Protein AF-A0A966UZ62-F1 (afdb_monomer_lite)

Sequence (123 aa):
AFSKQKPAEVAKLLNQSISLPITLVSRLLNTRIGEAVLERLAKVIYPLKASQDGIVALRAAVVLGLADGKGSINAISFLKAYPVAEMEVSIPALMQLAKKASSVAELVRFFSEAPLDGLKPAP

Structure (mmCIF, N/CA/C/O backbone):
data_AF-A0A966UZ62-F1
#
_entry.id   AF-A0A966UZ62-F1
#
loop_
_atom_site.group_PDB
_atom_site.id
_atom_site.type_symbol
_atom_site.label_atom_id
_atom_site.label_alt_id
_atom_site.label_comp_id
_atom_site.label_asym_id
_atom_site.label_entity_id
_atom_site.label_seq_id
_atom_site.pdbx_PDB_ins_code
_atom_site.Cartn_x
_atom_site.Cartn_y
_atom_site.Cartn_z
_atom_site.occupancy
_atom_site.B_iso_or_equiv
_atom_site.auth_seq_id
_atom_site.auth_comp_id
_atom_site.auth_asym_id
_atom_site.auth_atom_id
_atom_site.pdbx_PDB_model_num
ATOM 1 N N . ALA A 1 1 ? -18.929 16.586 5.515 1.00 45.03 1 ALA A N 1
ATOM 2 C CA . ALA A 1 1 ? -18.153 15.752 4.571 1.00 45.03 1 ALA A CA 1
ATOM 3 C C . ALA A 1 1 ? -16.665 16.019 4.794 1.00 45.03 1 ALA A C 1
ATOM 5 O O . ALA A 1 1 ? -16.234 17.148 4.601 1.00 45.03 1 ALA A O 1
ATOM 6 N N . PHE A 1 2 ? -15.908 15.031 5.275 1.00 49.03 2 PHE A N 1
ATOM 7 C CA . PHE A 1 2 ? -14.602 15.234 5.926 1.00 49.03 2 PHE A CA 1
ATOM 8 C C . PHE A 1 2 ? -13.428 15.656 5.014 1.00 49.03 2 PHE A C 1
ATOM 10 O O . PHE A 1 2 ? -12.397 16.057 5.537 1.00 49.03 2 PHE A O 1
ATOM 17 N N . SER A 1 3 ? -13.556 15.641 3.681 1.00 70.69 3 SER A N 1
ATOM 18 C CA . SER A 1 3 ? -12.442 15.989 2.773 1.00 70.69 3 SER A CA 1
ATOM 19 C C . SER A 1 3 ? -12.778 16.987 1.655 1.00 70.69 3 SER A C 1
ATOM 21 O O . SER A 1 3 ? -11.888 17.351 0.894 1.00 70.69 3 SER A O 1
ATOM 23 N N . LYS A 1 4 ? -14.041 17.429 1.518 1.00 85.00 4 LYS A N 1
ATOM 24 C CA . LYS A 1 4 ? -14.547 18.229 0.372 1.00 85.00 4 LYS A CA 1
ATOM 25 C C . LYS A 1 4 ? -14.218 17.646 -1.025 1.00 85.00 4 LYS A C 1
ATOM 27 O O . LYS A 1 4 ? -14.336 18.351 -2.022 1.00 85.00 4 LYS A O 1
ATOM 32 N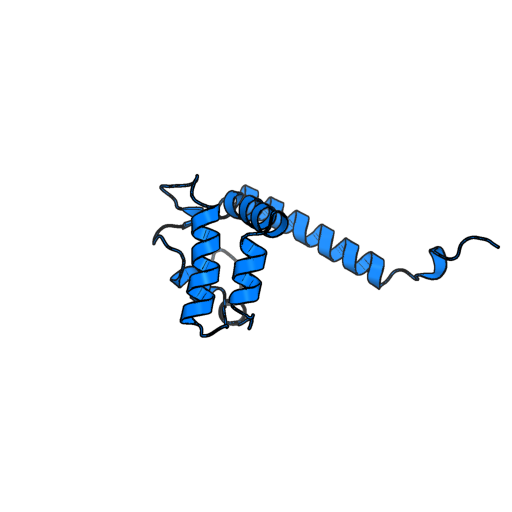 N . GLN A 1 5 ? -13.825 16.375 -1.116 1.00 84.06 5 GLN A N 1
ATOM 33 C CA . GLN A 1 5 ? -13.505 15.720 -2.386 1.00 84.06 5 GLN A CA 1
ATOM 34 C C . GLN A 1 5 ? -14.777 15.315 -3.137 1.00 84.06 5 GLN A C 1
ATOM 36 O O . GLN A 1 5 ? -15.772 14.925 -2.521 1.00 84.06 5 GLN A O 1
ATOM 41 N N . LYS A 1 6 ? -14.740 15.368 -4.475 1.00 90.81 6 LYS A N 1
ATOM 42 C CA . LYS A 1 6 ? -15.842 14.874 -5.308 1.00 90.81 6 LYS A CA 1
ATOM 43 C C . LYS A 1 6 ? -15.817 13.340 -5.334 1.00 90.81 6 LYS A C 1
ATOM 45 O O . LYS A 1 6 ? -14.817 12.776 -5.779 1.00 90.81 6 LYS A O 1
ATOM 50 N N . PRO A 1 7 ? -16.902 12.642 -4.946 1.00 90.88 7 PRO A N 1
ATOM 51 C CA . PRO A 1 7 ? -16.922 11.177 -4.902 1.00 90.88 7 PRO A CA 1
ATOM 52 C C . PRO A 1 7 ? -16.538 10.506 -6.226 1.00 90.88 7 PRO A C 1
ATOM 54 O O . PRO A 1 7 ? -15.832 9.504 -6.223 1.00 90.88 7 PRO A O 1
ATOM 57 N N . ALA A 1 8 ? -16.946 11.084 -7.359 1.00 91.62 8 ALA A N 1
ATOM 58 C CA . ALA A 1 8 ? -16.622 10.560 -8.686 1.00 91.62 8 ALA A CA 1
ATOM 59 C C . ALA A 1 8 ? -15.114 10.594 -8.995 1.00 91.62 8 ALA A C 1
ATOM 61 O O . ALA A 1 8 ? -14.587 9.664 -9.602 1.00 91.62 8 ALA A O 1
ATOM 62 N N . GLU A 1 9 ? -14.406 11.638 -8.555 1.00 91.81 9 GLU A N 1
ATOM 63 C CA . GLU A 1 9 ? -12.954 11.757 -8.745 1.00 91.81 9 GLU A CA 1
ATOM 64 C C . GLU A 1 9 ? -12.216 10.718 -7.895 1.00 91.81 9 GLU A C 1
ATOM 66 O O . GLU A 1 9 ? -11.327 10.027 -8.392 1.00 91.81 9 GLU A O 1
ATOM 71 N N . VAL A 1 10 ? -12.647 10.533 -6.643 1.00 90.69 10 VAL A N 1
ATOM 72 C CA . VAL A 1 10 ? -12.096 9.505 -5.748 1.00 90.69 10 VAL A CA 1
ATOM 73 C C . VAL A 1 10 ? -12.341 8.108 -6.312 1.00 90.69 10 VAL A C 1
ATOM 75 O O . VAL A 1 10 ? -11.413 7.311 -6.407 1.00 90.69 10 VAL A O 1
ATOM 78 N N . ALA A 1 11 ? -13.567 7.816 -6.751 1.00 91.81 11 ALA A N 1
ATOM 79 C CA . ALA A 1 11 ? -13.909 6.530 -7.347 1.00 91.81 11 ALA A CA 1
ATOM 80 C C . ALA A 1 11 ? -13.067 6.241 -8.598 1.00 91.81 11 ALA A C 1
ATOM 82 O O . ALA A 1 11 ? -12.593 5.117 -8.765 1.00 91.81 11 ALA A O 1
ATOM 83 N N . LYS A 1 12 ? -12.834 7.248 -9.448 1.00 94.38 12 LYS A N 1
ATOM 84 C CA . LYS A 1 12 ? -11.968 7.116 -10.624 1.00 94.38 12 LYS A CA 1
ATOM 85 C C . LYS A 1 12 ? -10.536 6.751 -10.230 1.00 94.38 12 LYS A C 1
ATOM 87 O O . LYS A 1 12 ? -9.988 5.813 -10.800 1.00 94.38 12 LYS A O 1
ATOM 92 N N . LEU A 1 13 ? -9.956 7.445 -9.248 1.00 92.12 13 LEU A N 1
ATOM 93 C CA . LEU A 1 13 ? -8.602 7.159 -8.755 1.00 92.12 13 LEU A CA 1
ATOM 94 C C . LEU A 1 13 ? -8.501 5.757 -8.145 1.00 92.12 13 LEU A C 1
ATOM 96 O O . LEU A 1 13 ? -7.576 5.014 -8.454 1.00 92.12 13 LEU A O 1
ATOM 100 N N . LEU A 1 14 ? -9.474 5.366 -7.321 1.00 93.62 14 LEU A N 1
ATOM 101 C CA . LEU A 1 14 ? -9.481 4.060 -6.660 1.00 93.62 14 LEU A CA 1
ATOM 102 C C . LEU A 1 14 ? -9.611 2.886 -7.644 1.00 93.62 14 LEU A C 1
ATOM 104 O O . LEU A 1 14 ? -9.079 1.805 -7.384 1.00 93.62 14 LEU A O 1
ATOM 108 N N . ASN A 1 15 ? -10.295 3.101 -8.770 1.00 95.06 15 ASN A N 1
ATOM 109 C CA . ASN A 1 15 ? -10.456 2.109 -9.834 1.00 95.06 15 ASN A CA 1
ATOM 110 C C . ASN A 1 15 ? -9.345 2.153 -10.890 1.00 95.06 15 ASN A C 1
ATOM 112 O O . ASN A 1 15 ? -9.281 1.247 -11.723 1.00 95.06 15 ASN A O 1
ATOM 116 N N . GLN A 1 16 ? -8.478 3.169 -10.875 1.00 96.00 16 GLN A N 1
ATOM 117 C CA . GLN A 1 16 ? -7.401 3.290 -11.848 1.00 96.00 16 GLN A CA 1
ATOM 118 C C . GLN A 1 16 ? -6.453 2.099 -11.718 1.00 96.00 16 GLN A C 1
ATOM 120 O O . GLN A 1 16 ? -5.787 1.915 -10.700 1.00 96.00 16 GLN A O 1
ATOM 125 N N . SER A 1 17 ? -6.430 1.273 -12.759 1.00 95.00 17 SER A N 1
ATOM 126 C CA . SER A 1 17 ? -5.665 0.037 -12.770 1.00 95.00 17 SER A CA 1
ATOM 127 C C . SER A 1 17 ? -4.302 0.224 -13.417 1.00 95.00 17 SER A C 1
ATOM 129 O O . SER A 1 17 ? -4.148 0.981 -14.376 1.00 95.00 17 SER A O 1
ATOM 131 N N . ILE A 1 18 ? -3.318 -0.487 -12.879 1.00 93.81 18 ILE A N 1
ATOM 132 C CA . ILE A 1 18 ? -1.966 -0.585 -13.408 1.00 93.81 18 ILE A CA 1
ATOM 133 C C . ILE A 1 18 ? -1.713 -2.057 -13.725 1.00 93.81 18 ILE A C 1
ATOM 135 O O . ILE A 1 18 ? -1.913 -2.920 -12.868 1.00 93.81 18 ILE A O 1
ATOM 139 N N . SER A 1 19 ? -1.265 -2.332 -14.948 1.00 94.56 19 SER A N 1
ATOM 140 C CA . SER A 1 19 ? -0.889 -3.674 -15.391 1.00 94.56 19 SER A CA 1
ATOM 141 C C . SER A 1 19 ? 0.618 -3.859 -15.259 1.00 94.56 19 SER A C 1
ATOM 143 O O . SER A 1 19 ? 1.390 -3.115 -15.865 1.00 94.56 19 SER A O 1
ATOM 145 N N . LEU A 1 20 ? 1.042 -4.846 -14.473 1.00 89.06 20 LEU A N 1
ATOM 146 C CA . LEU A 1 20 ? 2.448 -5.135 -14.194 1.00 89.06 20 LEU A CA 1
ATOM 147 C C . LEU A 1 20 ? 2.689 -6.654 -14.212 1.00 89.06 20 LEU A C 1
ATOM 149 O O . LEU A 1 20 ? 1.908 -7.402 -13.619 1.00 89.06 20 LEU A O 1
ATOM 153 N N . PRO A 1 21 ? 3.786 -7.150 -14.820 1.00 92.75 21 PRO A N 1
ATOM 154 C CA . PRO A 1 21 ? 4.116 -8.570 -14.765 1.00 92.75 21 PRO A CA 1
ATOM 155 C C . PRO A 1 21 ? 4.345 -9.027 -13.319 1.00 92.75 21 PRO A C 1
ATOM 157 O O . PRO A 1 21 ? 5.262 -8.544 -12.649 1.00 92.75 21 PRO A O 1
ATOM 160 N N . ILE A 1 22 ? 3.557 -9.997 -12.848 1.00 92.50 22 ILE A N 1
ATOM 161 C CA . ILE A 1 22 ? 3.601 -10.452 -11.449 1.00 92.50 22 ILE A CA 1
ATOM 162 C C . ILE A 1 22 ? 4.995 -10.936 -11.034 1.00 92.50 22 ILE A C 1
ATOM 164 O O . ILE A 1 22 ? 5.472 -10.617 -9.953 1.00 92.50 22 ILE A O 1
ATOM 168 N N . THR A 1 23 ? 5.712 -11.625 -11.924 1.00 93.38 23 THR A N 1
ATOM 169 C CA . THR A 1 23 ? 7.071 -12.120 -11.660 1.00 93.38 23 THR A CA 1
ATOM 170 C C . THR A 1 23 ? 8.100 -10.996 -11.546 1.00 93.38 23 THR A C 1
ATOM 172 O O . THR A 1 23 ? 9.101 -11.146 -10.846 1.00 93.38 23 THR A O 1
ATOM 175 N N . LEU A 1 24 ? 7.891 -9.863 -12.223 1.00 93.31 24 LEU A N 1
ATOM 176 C CA . LEU A 1 24 ? 8.758 -8.694 -12.095 1.00 93.31 24 LEU A CA 1
ATOM 177 C C . LEU A 1 24 ? 8.504 -7.991 -10.763 1.00 93.31 24 LEU A C 1
ATOM 179 O O . LEU A 1 24 ? 9.457 -7.700 -10.045 1.00 93.31 24 LEU A O 1
ATOM 183 N N . VAL A 1 25 ? 7.232 -7.791 -10.411 1.00 93.94 25 VAL A N 1
ATOM 18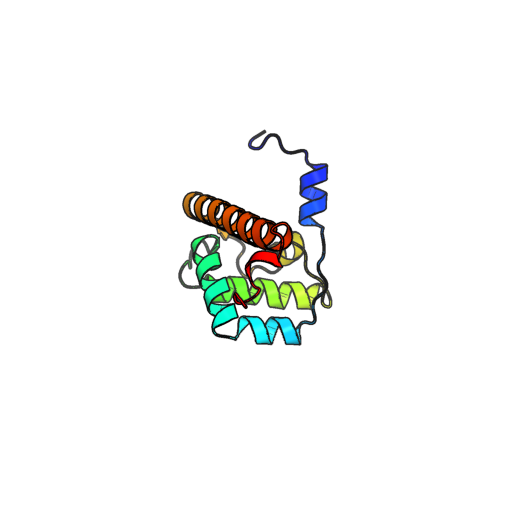4 C CA . VAL A 1 25 ? 6.846 -7.169 -9.139 1.00 93.94 25 VAL A CA 1
ATOM 185 C C . VAL A 1 25 ? 7.309 -8.023 -7.963 1.00 93.94 25 VAL A C 1
ATOM 187 O O . VAL A 1 25 ? 7.998 -7.512 -7.086 1.00 93.94 25 VAL A O 1
ATOM 190 N N . SER A 1 26 ? 7.044 -9.331 -7.978 1.00 92.75 26 SER A N 1
ATOM 191 C CA . SER A 1 26 ? 7.501 -10.243 -6.925 1.00 92.75 26 SER A CA 1
ATOM 192 C C . SER A 1 26 ? 9.016 -10.204 -6.756 1.00 92.75 26 SER A C 1
ATOM 194 O O . SER A 1 26 ? 9.499 -10.145 -5.631 1.00 92.75 26 SER A O 1
ATOM 196 N N . ARG A 1 27 ? 9.794 -10.175 -7.846 1.00 95.12 27 ARG A N 1
ATOM 197 C CA . ARG A 1 27 ? 11.255 -10.033 -7.743 1.00 95.12 27 ARG A CA 1
ATOM 198 C C . ARG A 1 27 ? 11.650 -8.686 -7.151 1.00 95.12 27 ARG A C 1
ATOM 200 O O . ARG A 1 27 ? 12.442 -8.665 -6.217 1.00 95.12 27 ARG A O 1
ATOM 207 N N . LEU A 1 28 ? 11.072 -7.588 -7.643 1.00 95.19 28 LEU A N 1
ATOM 208 C CA . LEU A 1 28 ? 11.360 -6.235 -7.165 1.00 95.19 28 LEU A CA 1
ATOM 209 C C . LEU A 1 28 ? 11.114 -6.101 -5.658 1.00 95.19 28 LEU A C 1
ATOM 211 O O . LEU A 1 28 ? 11.986 -5.606 -4.948 1.00 95.19 28 LEU A O 1
ATOM 215 N N . LEU A 1 29 ? 9.976 -6.594 -5.163 1.00 95.25 29 LEU A N 1
ATOM 216 C CA . LEU A 1 29 ? 9.592 -6.543 -3.746 1.00 95.25 29 LEU A CA 1
ATOM 217 C C . LEU A 1 29 ? 10.466 -7.411 -2.821 1.00 95.25 29 LEU A C 1
ATOM 219 O O . LEU A 1 29 ? 10.391 -7.257 -1.602 1.00 95.25 29 LEU A O 1
ATOM 223 N N . ASN A 1 30 ? 11.272 -8.311 -3.391 1.00 94.75 30 ASN A N 1
ATOM 224 C CA . ASN A 1 30 ? 12.264 -9.125 -2.681 1.00 94.75 30 ASN A CA 1
ATOM 225 C C . ASN A 1 30 ? 13.702 -8.598 -2.857 1.00 94.75 30 ASN A C 1
ATOM 227 O O . ASN A 1 30 ? 14.657 -9.226 -2.405 1.00 94.75 30 ASN A O 1
ATOM 231 N N . THR A 1 31 ? 13.890 -7.457 -3.525 1.00 97.12 31 THR A N 1
ATOM 232 C CA . THR A 1 31 ? 15.191 -6.771 -3.559 1.00 97.12 31 THR A CA 1
ATOM 233 C C . THR A 1 31 ? 15.354 -5.858 -2.349 1.00 97.12 31 THR A C 1
ATOM 235 O O . THR A 1 31 ? 14.369 -5.390 -1.786 1.00 97.12 31 THR A O 1
ATOM 238 N N . ARG A 1 32 ? 16.599 -5.483 -2.025 1.00 96.00 32 ARG A N 1
ATOM 239 C CA . ARG A 1 32 ? 16.889 -4.484 -0.978 1.00 96.00 32 ARG A CA 1
ATOM 240 C C . ARG A 1 32 ? 16.184 -3.146 -1.214 1.00 96.00 32 ARG A C 1
ATOM 242 O O . ARG A 1 32 ? 15.733 -2.513 -0.269 1.00 96.00 32 ARG A O 1
ATOM 249 N N . ILE A 1 33 ? 16.095 -2.708 -2.474 1.00 93.88 33 ILE A N 1
ATOM 250 C CA . ILE A 1 33 ? 15.424 -1.450 -2.827 1.00 93.88 33 ILE A CA 1
ATOM 251 C C . ILE A 1 33 ? 13.915 -1.588 -2.612 1.00 93.88 33 ILE A C 1
ATOM 253 O O . ILE A 1 33 ? 13.308 -0.715 -1.999 1.00 93.88 33 ILE A O 1
ATOM 257 N N . GLY A 1 34 ? 13.313 -2.687 -3.078 1.00 94.88 34 GLY A N 1
ATOM 258 C CA . GLY A 1 34 ? 11.891 -2.953 -2.863 1.00 94.88 34 GLY A CA 1
ATOM 259 C C . GLY A 1 34 ? 11.540 -3.078 -1.383 1.00 94.88 34 GLY A C 1
ATOM 260 O O . GLY A 1 34 ? 10.566 -2.479 -0.940 1.00 94.88 34 GLY A O 1
ATOM 261 N N . GLU A 1 35 ? 12.366 -3.772 -0.604 1.00 95.69 35 GLU A N 1
ATOM 262 C CA . GLU A 1 35 ? 12.203 -3.892 0.845 1.00 95.69 35 GLU A CA 1
ATOM 263 C C . GLU A 1 35 ? 12.299 -2.532 1.542 1.00 95.69 35 GLU A C 1
ATOM 265 O O . GLU A 1 35 ? 11.403 -2.185 2.303 1.00 95.69 35 GLU A O 1
ATOM 270 N N . ALA A 1 36 ? 13.272 -1.688 1.185 1.00 95.06 36 ALA A N 1
ATOM 271 C CA . ALA A 1 36 ? 13.372 -0.330 1.723 1.00 95.06 36 ALA A CA 1
ATOM 272 C C . ALA A 1 36 ? 12.147 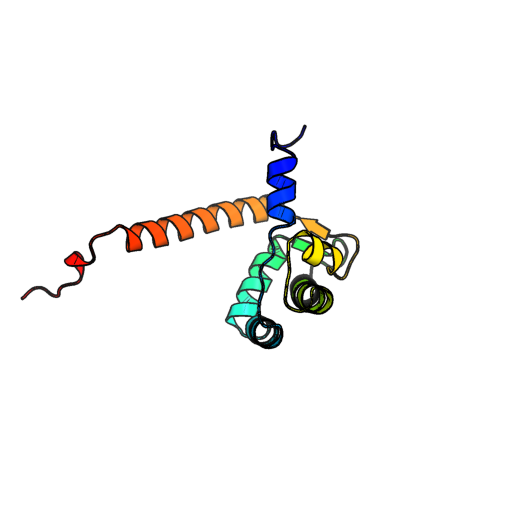0.549 1.392 1.00 95.06 36 ALA A C 1
ATOM 274 O O . ALA A 1 36 ? 11.771 1.430 2.172 1.00 95.06 36 ALA A O 1
ATOM 275 N N . VAL A 1 37 ? 11.512 0.344 0.231 1.00 93.12 37 VAL A N 1
ATOM 276 C CA . VAL A 1 37 ? 10.246 1.011 -0.114 1.00 93.12 37 VAL A CA 1
ATOM 277 C C . VAL A 1 37 ? 9.111 0.488 0.768 1.00 93.12 37 VAL A C 1
ATOM 279 O O . VAL A 1 37 ? 8.372 1.292 1.340 1.00 93.12 37 VAL A O 1
ATOM 282 N N . LEU A 1 38 ? 9.000 -0.833 0.934 1.00 96.06 38 LEU A N 1
ATOM 283 C CA . LEU A 1 38 ? 8.000 -1.457 1.804 1.00 96.06 38 LEU A CA 1
ATOM 284 C C . LEU A 1 38 ? 8.163 -1.028 3.267 1.00 96.06 38 LEU A C 1
ATOM 286 O O . LEU A 1 38 ? 7.173 -0.688 3.899 1.00 96.06 38 LEU A O 1
ATOM 290 N N . GLU A 1 39 ? 9.386 -0.949 3.788 1.00 94.94 39 GLU A N 1
ATOM 291 C CA . GLU A 1 39 ? 9.690 -0.451 5.136 1.00 94.94 39 GLU A CA 1
ATOM 292 C C . GLU A 1 39 ? 9.195 0.981 5.357 1.00 94.94 39 GLU A C 1
ATOM 294 O O . GLU A 1 39 ? 8.668 1.321 6.417 1.00 94.94 39 GLU A O 1
ATOM 299 N N . ARG A 1 40 ? 9.358 1.854 4.356 1.00 92.88 40 ARG A N 1
ATOM 300 C CA . ARG A 1 40 ? 8.866 3.238 4.430 1.00 92.88 40 ARG A CA 1
ATOM 301 C C . ARG A 1 40 ? 7.344 3.285 4.435 1.00 92.88 40 ARG A C 1
ATOM 303 O O . ARG A 1 40 ? 6.778 4.082 5.178 1.00 92.88 40 ARG A O 1
ATOM 310 N N . LEU A 1 41 ? 6.699 2.442 3.631 1.00 94.31 41 LEU A N 1
ATOM 311 C CA . LEU A 1 41 ? 5.242 2.331 3.580 1.00 94.31 41 LEU A CA 1
ATOM 312 C C . LEU A 1 41 ? 4.668 1.690 4.851 1.00 94.31 41 LEU A C 1
ATOM 314 O O . LEU A 1 41 ? 3.634 2.144 5.328 1.00 94.31 41 LEU A O 1
ATOM 318 N N . ALA A 1 42 ? 5.363 0.721 5.449 1.00 95.56 42 ALA A N 1
ATOM 319 C CA . ALA A 1 42 ? 4.959 0.033 6.676 1.00 95.56 42 ALA A CA 1
ATOM 320 C C . ALA A 1 42 ? 4.926 0.960 7.903 1.00 95.56 42 ALA A C 1
ATOM 322 O O . ALA A 1 42 ? 4.254 0.671 8.883 1.00 95.56 42 ALA A O 1
ATOM 323 N N . LYS A 1 43 ? 5.611 2.111 7.846 1.00 94.19 43 LYS A N 1
ATOM 324 C CA . LYS A 1 43 ? 5.496 3.180 8.857 1.00 94.19 43 LYS A CA 1
ATOM 325 C C . LYS A 1 43 ? 4.217 4.006 8.713 1.00 94.19 43 LYS A C 1
ATOM 327 O O . LYS A 1 43 ? 3.860 4.743 9.628 1.00 94.19 43 LYS A O 1
ATOM 332 N N . VAL A 1 44 ? 3.574 3.944 7.548 1.00 94.81 44 VAL A N 1
ATOM 333 C CA . VAL A 1 44 ? 2.351 4.688 7.235 1.00 94.81 44 VAL A CA 1
ATOM 334 C C . VAL A 1 44 ? 1.130 3.796 7.386 1.00 94.81 44 VAL A C 1
ATOM 336 O O . VAL A 1 44 ? 0.169 4.224 8.015 1.00 94.81 44 VAL A O 1
ATOM 339 N N . ILE A 1 45 ? 1.172 2.588 6.822 1.00 94.38 45 ILE A N 1
ATOM 340 C CA . ILE A 1 45 ? 0.073 1.624 6.856 1.00 94.38 45 ILE A CA 1
ATOM 341 C C . ILE A 1 45 ? 0.552 0.269 7.370 1.00 94.38 45 ILE A C 1
ATOM 343 O O . ILE A 1 45 ? 1.541 -0.277 6.880 1.00 94.38 45 ILE A O 1
ATOM 347 N N . TYR A 1 46 ? -0.155 -0.275 8.355 1.00 96.00 46 TYR A N 1
ATOM 348 C CA . TYR A 1 46 ? 0.198 -1.535 9.008 1.00 96.00 46 TYR A CA 1
ATOM 349 C C . TYR A 1 46 ? -1.042 -2.233 9.592 1.00 96.00 46 TYR A C 1
ATOM 351 O O . TYR A 1 46 ? -2.069 -1.584 9.804 1.00 96.00 46 TYR A O 1
ATOM 359 N N . PRO A 1 47 ? -0.985 -3.551 9.855 1.00 95.38 47 PRO A N 1
ATOM 360 C CA . PRO A 1 47 ? -2.042 -4.256 10.575 1.00 95.38 47 PRO A CA 1
ATOM 361 C C . PRO A 1 47 ? -2.256 -3.666 11.973 1.00 95.38 47 PRO A C 1
ATOM 363 O O . PRO A 1 47 ? -1.296 -3.542 12.734 1.00 95.38 47 PRO A O 1
ATOM 366 N N . LEU A 1 48 ? -3.508 -3.379 12.347 1.00 92.88 48 LEU A N 1
ATOM 367 C CA . LEU A 1 48 ? -3.842 -2.745 13.637 1.00 92.88 48 LEU A CA 1
ATOM 368 C C . LEU A 1 48 ? -3.292 -3.518 14.852 1.00 92.88 48 LEU A C 1
ATOM 370 O O . LEU A 1 48 ? -2.817 -2.932 15.818 1.00 92.88 48 LEU A O 1
ATOM 374 N N . LYS A 1 49 ? -3.331 -4.854 14.803 1.00 93.06 49 LYS A N 1
ATOM 375 C CA . LYS A 1 49 ? -2.918 -5.736 15.913 1.00 93.06 49 LYS A CA 1
ATOM 376 C C . LYS A 1 49 ? -1.535 -6.370 15.720 1.00 93.06 49 LYS A C 1
ATOM 378 O O . LYS A 1 49 ? -1.140 -7.211 16.521 1.00 93.06 49 LYS A O 1
ATOM 383 N N . ALA A 1 50 ? -0.821 -6.009 14.654 1.00 93.31 50 ALA A N 1
ATOM 384 C CA . ALA A 1 50 ? 0.446 -6.632 14.274 1.00 93.31 50 ALA A CA 1
ATOM 385 C C . ALA A 1 50 ? 1.313 -5.659 13.458 1.00 93.31 50 ALA A C 1
ATOM 387 O O . ALA A 1 50 ? 1.643 -5.901 12.296 1.00 93.31 50 ALA A O 1
ATOM 388 N N . SER A 1 51 ? 1.655 -4.516 14.056 1.00 90.88 51 SER A N 1
ATOM 389 C CA . SER A 1 51 ? 2.365 -3.437 13.358 1.00 90.88 51 SER A CA 1
ATOM 390 C C . SER A 1 51 ? 3.748 -3.857 12.840 1.00 90.88 51 SER A C 1
ATOM 392 O O . SER A 1 51 ? 4.176 -3.385 11.786 1.00 90.88 51 SER A O 1
ATOM 394 N N . GLN A 1 52 ? 4.412 -4.804 13.513 1.00 93.06 52 GLN A N 1
ATOM 395 C CA . GLN A 1 52 ? 5.685 -5.388 13.075 1.00 93.06 52 GLN A CA 1
ATOM 396 C C . GLN A 1 52 ? 5.592 -6.147 11.739 1.00 93.06 52 GLN A C 1
ATOM 398 O O . GLN A 1 52 ? 6.591 -6.263 11.031 1.00 93.06 52 GLN A O 1
ATOM 403 N N . ASP A 1 53 ? 4.397 -6.602 11.352 1.00 95.69 53 ASP A N 1
ATOM 404 C CA . ASP A 1 53 ? 4.178 -7.412 10.150 1.00 95.69 53 ASP A CA 1
ATOM 405 C C . ASP A 1 53 ? 3.810 -6.563 8.919 1.00 95.69 53 ASP A C 1
ATOM 407 O O . ASP A 1 53 ? 3.439 -7.092 7.868 1.00 95.69 53 ASP A O 1
ATOM 411 N N . GLY A 1 54 ? 3.946 -5.232 9.004 1.00 95.00 54 GLY A N 1
ATOM 412 C CA . GLY A 1 54 ? 3.574 -4.296 7.939 1.00 95.00 54 GLY A CA 1
ATOM 413 C C . GLY A 1 54 ? 4.233 -4.585 6.586 1.00 95.00 54 GLY A C 1
ATOM 414 O O . GLY A 1 54 ? 3.561 -4.539 5.557 1.00 95.00 54 GLY A O 1
ATOM 415 N N . ILE A 1 55 ? 5.520 -4.954 6.563 1.00 96.56 55 ILE A N 1
ATOM 416 C CA . ILE A 1 55 ? 6.238 -5.297 5.319 1.00 96.56 55 ILE A CA 1
ATOM 417 C C . ILE A 1 55 ? 5.620 -6.534 4.662 1.00 96.56 55 ILE A C 1
ATOM 419 O O . ILE A 1 55 ? 5.366 -6.541 3.456 1.00 96.56 55 ILE A O 1
ATOM 423 N N . VAL A 1 56 ? 5.364 -7.575 5.458 1.00 95.94 56 VAL A N 1
ATOM 424 C CA . VAL A 1 56 ? 4.778 -8.831 4.981 1.00 95.94 56 VAL A CA 1
ATOM 425 C C . VAL A 1 56 ? 3.367 -8.576 4.465 1.00 95.94 56 VAL A C 1
ATOM 427 O O . VAL A 1 56 ? 3.033 -9.014 3.365 1.00 95.94 56 VAL A O 1
ATOM 430 N N . ALA A 1 57 ? 2.573 -7.799 5.205 1.00 96.88 57 ALA A N 1
ATOM 431 C CA . ALA A 1 57 ? 1.209 -7.464 4.829 1.00 96.88 57 ALA A CA 1
ATOM 432 C C . ALA A 1 57 ? 1.138 -6.673 3.516 1.00 96.88 57 ALA A C 1
ATOM 434 O O . ALA A 1 57 ? 0.356 -7.010 2.628 1.00 96.88 57 ALA A O 1
ATOM 435 N N . LEU A 1 58 ? 2.001 -5.668 3.355 1.00 96.88 58 LEU A N 1
ATOM 436 C CA . LEU A 1 58 ? 2.116 -4.886 2.124 1.00 96.88 58 LEU A CA 1
ATOM 437 C C . LEU A 1 58 ? 2.538 -5.742 0.930 1.00 96.88 58 LEU A C 1
ATOM 439 O O . LEU A 1 58 ? 1.937 -5.654 -0.141 1.00 96.88 58 LEU A O 1
ATOM 443 N N . ARG A 1 59 ? 3.566 -6.578 1.110 1.00 96.50 59 ARG A N 1
ATOM 444 C CA . ARG A 1 59 ? 4.059 -7.475 0.061 1.00 96.50 59 ARG A CA 1
ATOM 445 C C . ARG A 1 59 ? 2.961 -8.440 -0.381 1.00 96.50 59 ARG A C 1
ATOM 447 O O . ARG A 1 59 ? 2.734 -8.584 -1.581 1.00 96.50 59 ARG A O 1
ATOM 454 N N . ALA A 1 60 ? 2.264 -9.054 0.575 1.00 95.94 60 ALA A N 1
ATOM 455 C CA . ALA A 1 60 ? 1.148 -9.952 0.308 1.00 95.94 60 ALA A CA 1
ATOM 456 C C . ALA A 1 60 ? 0.031 -9.235 -0.459 1.00 95.94 60 ALA A C 1
ATOM 458 O O . ALA A 1 60 ? -0.372 -9.717 -1.512 1.00 95.94 60 ALA A O 1
ATOM 459 N N . ALA A 1 61 ? -0.391 -8.053 -0.006 1.00 96.56 61 ALA A N 1
ATOM 460 C CA . ALA A 1 61 ? -1.452 -7.281 -0.649 1.00 96.56 61 ALA A CA 1
ATOM 461 C C . ALA A 1 61 ? -1.153 -6.951 -2.120 1.00 96.56 61 ALA A C 1
ATOM 463 O O . ALA A 1 61 ? -2.034 -7.049 -2.973 1.00 96.56 61 ALA A O 1
ATOM 464 N N . VAL A 1 62 ? 0.098 -6.602 -2.445 1.00 96.00 62 VAL A N 1
ATOM 465 C CA . VAL A 1 62 ? 0.499 -6.337 -3.835 1.00 96.00 62 VAL A CA 1
ATOM 466 C C . VAL A 1 62 ? 0.515 -7.618 -4.669 1.00 96.00 62 VAL A C 1
ATOM 468 O O . VAL A 1 62 ? -0.027 -7.633 -5.773 1.00 96.00 62 VAL A O 1
ATOM 471 N N . VAL A 1 63 ? 1.131 -8.693 -4.169 1.00 95.56 63 VAL A N 1
ATOM 472 C CA . VAL A 1 63 ? 1.274 -9.946 -4.929 1.00 95.56 63 VAL A CA 1
ATOM 473 C C . VAL A 1 63 ? -0.081 -10.620 -5.140 1.00 95.56 63 VAL A C 1
ATOM 475 O O . VAL A 1 63 ? -0.402 -10.985 -6.269 1.00 95.56 63 VAL A O 1
ATOM 478 N N . LEU A 1 64 ? -0.887 -10.739 -4.084 1.00 95.44 64 LEU A N 1
ATOM 479 C CA . LEU A 1 64 ? -2.234 -11.306 -4.147 1.00 95.44 64 LEU A CA 1
ATOM 480 C C . LEU A 1 64 ? -3.159 -10.425 -4.988 1.00 95.44 64 LEU A C 1
ATOM 482 O O . LEU A 1 64 ? -3.838 -10.930 -5.874 1.00 95.44 64 LEU A O 1
ATOM 486 N N . GLY A 1 65 ? -3.107 -9.100 -4.811 1.00 95.94 65 GLY A N 1
ATOM 487 C CA . GLY A 1 65 ? -3.916 -8.170 -5.600 1.00 95.94 65 GLY A CA 1
ATOM 488 C C . GLY A 1 65 ? -3.624 -8.243 -7.102 1.00 95.94 65 GLY A C 1
ATOM 489 O O . GLY A 1 65 ? -4.549 -8.162 -7.909 1.00 95.94 65 GLY A O 1
ATOM 490 N N . LEU A 1 66 ? -2.357 -8.439 -7.486 1.00 96.25 66 LEU A N 1
ATOM 491 C CA . LEU A 1 66 ? -1.967 -8.688 -8.877 1.00 96.25 66 LEU A CA 1
ATOM 492 C C . LEU A 1 66 ? -2.380 -10.081 -9.360 1.00 96.25 66 LEU A C 1
ATOM 494 O O . LEU A 1 66 ? -2.781 -10.214 -10.514 1.00 96.25 66 LEU A O 1
ATOM 498 N N . ALA A 1 67 ? -2.264 -11.113 -8.521 1.00 94.56 67 ALA A N 1
ATOM 499 C CA . ALA A 1 67 ? -2.653 -12.476 -8.878 1.00 94.56 67 ALA A CA 1
ATOM 500 C C . ALA A 1 67 ? -4.159 -12.560 -9.171 1.00 94.56 67 ALA A C 1
ATOM 502 O O . ALA A 1 67 ? -4.552 -12.995 -10.256 1.00 94.56 67 ALA A O 1
ATOM 503 N N . ASP A 1 68 ? -4.982 -12.048 -8.257 1.00 94.69 68 ASP A N 1
ATOM 504 C CA . ASP A 1 68 ? -6.443 -12.031 -8.372 1.00 94.69 68 ASP A CA 1
ATOM 505 C C . ASP A 1 68 ? -6.906 -11.171 -9.554 1.00 94.69 68 ASP A C 1
ATOM 507 O O . ASP A 1 68 ? -7.837 -11.523 -10.281 1.00 94.69 68 ASP A O 1
ATOM 511 N N . GLY A 1 69 ? -6.216 -10.052 -9.789 1.00 93.38 69 GLY A N 1
ATOM 512 C CA . GLY A 1 69 ? -6.464 -9.157 -10.914 1.00 93.38 69 GLY A CA 1
ATOM 513 C C . GLY A 1 69 ? -5.803 -9.578 -12.230 1.00 93.38 69 GLY A C 1
ATOM 514 O O . GLY A 1 69 ? -5.764 -8.774 -13.160 1.00 93.38 69 GLY A O 1
ATOM 515 N N . LYS A 1 70 ? -5.268 -10.805 -12.337 1.00 93.38 70 LYS A N 1
ATOM 516 C CA . LYS A 1 70 ? -4.628 -11.354 -13.553 1.00 93.38 70 LYS A CA 1
ATOM 517 C C . LYS A 1 70 ? -3.542 -10.438 -14.142 1.00 93.38 70 LYS A C 1
ATOM 519 O O . LYS A 1 70 ? -3.495 -10.194 -15.345 1.00 93.38 70 LYS A O 1
ATOM 524 N N . GLY A 1 71 ? -2.665 -9.922 -13.285 1.00 93.44 71 GLY A N 1
ATOM 525 C CA . GLY A 1 71 ? -1.581 -9.003 -13.644 1.00 93.44 71 GLY A CA 1
ATOM 526 C C . GLY A 1 71 ? -1.963 -7.522 -13.596 1.00 93.44 71 GLY A C 1
ATOM 527 O O . GLY A 1 71 ? -1.137 -6.677 -13.926 1.00 93.44 71 GLY A O 1
ATOM 528 N N . SER A 1 72 ? -3.184 -7.196 -13.170 1.00 95.19 72 SER A N 1
ATOM 529 C CA . SER A 1 72 ? -3.659 -5.826 -12.974 1.00 95.19 72 SER A CA 1
ATOM 530 C C . SER A 1 72 ? -3.994 -5.570 -11.509 1.00 95.19 72 SER A C 1
ATOM 532 O O . SER A 1 72 ? -4.553 -6.427 -10.835 1.00 95.19 72 SER A O 1
ATOM 534 N N . ILE A 1 73 ? -3.677 -4.382 -11.003 1.00 96.00 73 ILE A N 1
ATOM 535 C CA . ILE A 1 73 ? -3.991 -3.981 -9.626 1.00 96.00 73 ILE A CA 1
ATOM 536 C C . ILE A 1 73 ? -4.500 -2.541 -9.603 1.00 96.00 73 ILE A C 1
ATOM 538 O O . ILE A 1 73 ? -4.061 -1.707 -10.392 1.00 96.00 73 ILE A O 1
ATOM 542 N N . ASN A 1 74 ? -5.452 -2.245 -8.725 1.00 96.19 74 ASN A N 1
ATOM 543 C CA . ASN A 1 74 ? -5.867 -0.887 -8.380 1.00 96.19 74 ASN A CA 1
ATOM 544 C C . ASN A 1 74 ? -5.956 -0.755 -6.852 1.00 96.19 74 ASN A C 1
ATOM 546 O O . ASN A 1 74 ? -5.740 -1.727 -6.124 1.00 96.19 74 ASN A O 1
ATOM 550 N N . ALA A 1 75 ? -6.258 0.440 -6.342 1.00 94.75 75 ALA A N 1
ATOM 551 C CA . ALA A 1 75 ? -6.316 0.655 -4.896 1.00 94.75 75 ALA A CA 1
ATOM 552 C C . ALA A 1 75 ? -7.375 -0.236 -4.222 1.00 94.75 75 ALA A C 1
ATOM 554 O O . ALA A 1 75 ? -7.158 -0.723 -3.117 1.00 94.75 75 ALA A O 1
ATOM 555 N N . ILE A 1 76 ? -8.499 -0.500 -4.894 1.00 95.44 76 ILE A N 1
ATOM 556 C CA . ILE A 1 76 ? -9.565 -1.359 -4.360 1.00 95.44 76 ILE A CA 1
ATOM 557 C C . ILE A 1 76 ? -9.100 -2.813 -4.272 1.00 95.44 76 ILE A C 1
ATOM 559 O O . ILE A 1 76 ? -9.300 -3.447 -3.238 1.00 95.44 76 ILE A O 1
ATOM 563 N N . SER A 1 77 ? -8.496 -3.359 -5.330 1.00 95.88 77 SER A N 1
ATOM 564 C CA . SER A 1 77 ? -8.019 -4.745 -5.324 1.00 95.88 77 SER A CA 1
ATOM 565 C C . SER A 1 77 ? -6.850 -4.935 -4.358 1.00 95.88 77 SER A C 1
ATOM 567 O O . SER A 1 77 ? -6.807 -5.952 -3.678 1.00 95.88 77 SER A O 1
ATOM 569 N N . PHE A 1 78 ? -5.982 -3.931 -4.200 1.00 95.88 78 PHE A N 1
ATOM 570 C CA . PHE A 1 78 ? -4.964 -3.907 -3.148 1.00 95.88 78 PHE A CA 1
ATOM 571 C C . PHE A 1 78 ? -5.582 -3.995 -1.745 1.00 95.88 78 PHE A C 1
ATOM 573 O O . PHE A 1 78 ? -5.175 -4.836 -0.951 1.00 95.88 78 PHE A O 1
ATOM 580 N N . LEU A 1 79 ? -6.579 -3.154 -1.441 1.00 95.31 79 LEU A N 1
ATOM 581 C CA . LEU A 1 79 ? -7.233 -3.153 -0.128 1.00 95.31 79 LEU A CA 1
ATOM 582 C C . LEU A 1 79 ? -7.973 -4.468 0.144 1.00 95.31 79 LEU A C 1
ATOM 584 O O . LEU A 1 79 ? -7.938 -4.960 1.265 1.00 95.31 79 LEU A O 1
ATOM 588 N N . LYS A 1 80 ? -8.606 -5.060 -0.877 1.00 95.19 80 LYS A N 1
ATOM 589 C CA . LYS A 1 80 ? -9.266 -6.373 -0.772 1.00 95.19 80 LYS A CA 1
ATOM 590 C C . LYS A 1 80 ? -8.283 -7.519 -0.540 1.00 95.19 80 LYS A C 1
ATOM 592 O O . LYS A 1 80 ? -8.625 -8.466 0.155 1.00 95.19 80 LYS A O 1
ATOM 597 N N . ALA A 1 81 ? -7.097 -7.434 -1.134 1.00 96.56 81 ALA A N 1
ATOM 598 C CA . ALA A 1 81 ? -6.042 -8.430 -1.001 1.00 96.56 81 ALA A CA 1
ATOM 599 C C . ALA A 1 81 ? -5.174 -8.231 0.255 1.00 96.56 81 ALA A C 1
ATOM 601 O O . ALA A 1 81 ? -4.273 -9.031 0.514 1.00 96.56 81 ALA A O 1
ATOM 602 N N . TYR A 1 82 ? -5.406 -7.163 1.028 1.00 96.69 82 TYR A N 1
ATOM 603 C CA . TYR A 1 82 ? -4.693 -6.932 2.277 1.00 96.69 82 TYR A CA 1
ATOM 604 C C . TYR A 1 82 ? -5.024 -8.058 3.272 1.00 96.69 82 TYR A C 1
ATOM 606 O O . TYR A 1 82 ? -6.198 -8.365 3.473 1.00 96.69 82 TYR A O 1
ATOM 614 N N . PRO A 1 83 ? -4.025 -8.706 3.898 1.00 94.38 83 PRO A N 1
ATOM 615 C CA . PRO A 1 83 ? -4.227 -10.004 4.553 1.00 94.38 83 PRO A CA 1
ATOM 616 C C . PRO A 1 83 ? -4.988 -9.941 5.883 1.00 94.38 83 PRO A C 1
ATOM 618 O O . PRO A 1 83 ? -5.265 -10.977 6.482 1.00 94.38 83 PRO A O 1
ATOM 621 N N . VAL A 1 84 ? -5.318 -8.741 6.361 1.00 94.00 84 VAL A N 1
ATOM 622 C CA . VAL A 1 84 ? -6.105 -8.519 7.576 1.00 94.00 84 VAL A CA 1
ATOM 623 C C . VAL A 1 84 ? -7.244 -7.546 7.290 1.00 94.00 84 VAL A C 1
ATOM 625 O O . VAL A 1 84 ? -7.102 -6.626 6.488 1.00 94.00 84 VAL A O 1
ATOM 628 N N . ALA A 1 85 ? -8.368 -7.717 7.985 1.00 91.94 85 ALA A N 1
ATOM 629 C CA . ALA A 1 85 ? -9.533 -6.844 7.828 1.00 91.94 85 ALA A CA 1
ATOM 630 C C . ALA A 1 85 ? -9.327 -5.436 8.423 1.00 91.94 85 ALA A C 1
ATOM 632 O O . ALA A 1 85 ? -9.990 -4.486 8.015 1.00 91.94 85 ALA A O 1
ATOM 633 N N . GLU A 1 86 ? -8.417 -5.302 9.392 1.00 92.81 86 GLU A N 1
ATOM 634 C CA . GLU A 1 86 ? -8.150 -4.059 10.118 1.00 92.81 86 GLU A CA 1
ATOM 635 C C . GLU A 1 86 ? -6.779 -3.493 9.711 1.00 92.81 86 GLU A C 1
ATOM 637 O O . GLU A 1 86 ? -5.730 -4.029 10.079 1.00 92.81 86 GLU A O 1
ATOM 642 N N . MET A 1 87 ? -6.793 -2.387 8.967 1.00 93.44 87 MET A N 1
ATOM 643 C CA . MET A 1 87 ? -5.607 -1.602 8.619 1.00 93.44 87 MET A CA 1
ATOM 644 C C . MET A 1 87 ? -5.578 -0.326 9.457 1.00 93.44 87 MET A C 1
ATOM 646 O O . MET A 1 87 ? -6.559 0.417 9.499 1.00 93.44 87 MET A O 1
ATOM 650 N N . GLU A 1 88 ? -4.438 -0.042 10.073 1.00 95.06 88 GLU A N 1
ATOM 651 C CA . GLU A 1 88 ? -4.169 1.242 10.704 1.00 95.06 88 GLU A CA 1
ATOM 652 C C . GLU A 1 88 ? -3.388 2.146 9.748 1.00 95.06 88 GLU A C 1
ATOM 654 O O . GLU A 1 88 ? -2.527 1.690 8.990 1.00 95.06 88 GLU A O 1
ATOM 659 N N . VAL A 1 89 ? -3.706 3.441 9.782 1.00 94.31 89 VAL A N 1
ATOM 660 C CA . VAL A 1 89 ? -3.044 4.467 8.976 1.00 94.31 89 VAL A CA 1
ATOM 661 C C . VAL A 1 89 ? -2.545 5.581 9.887 1.00 94.31 89 VAL A C 1
ATOM 663 O O . VAL A 1 89 ? -3.330 6.329 10.470 1.00 94.31 89 VAL A O 1
ATOM 666 N N . SER A 1 90 ? -1.227 5.744 9.965 1.00 94.00 90 SER A N 1
ATOM 667 C CA . SER A 1 90 ? -0.604 6.843 10.697 1.00 94.00 90 SER A CA 1
ATOM 668 C C . SER A 1 90 ? -0.725 8.146 9.906 1.00 94.00 90 SER A C 1
ATOM 670 O O . SER A 1 90 ? 0.000 8.382 8.936 1.00 94.00 90 SER A O 1
ATOM 672 N N . ILE A 1 91 ? -1.629 9.031 10.335 1.00 94.12 91 ILE A N 1
ATOM 673 C CA . ILE A 1 91 ? -1.838 10.344 9.702 1.00 94.12 91 ILE A CA 1
ATOM 674 C C . ILE A 1 91 ? -0.562 11.206 9.711 1.00 94.12 91 ILE A C 1
ATOM 676 O O . ILE A 1 91 ? -0.220 11.750 8.657 1.00 94.12 91 ILE A O 1
ATOM 680 N N . PRO A 1 92 ? 0.206 11.314 10.817 1.00 93.31 92 PRO A N 1
ATOM 681 C CA . PRO A 1 92 ? 1.453 12.077 10.803 1.00 93.31 92 PRO A CA 1
ATOM 682 C C . PRO A 1 92 ? 2.478 11.517 9.810 1.00 93.31 92 PRO A C 1
ATOM 684 O O . PRO A 1 92 ? 3.097 12.284 9.068 1.00 93.31 92 PRO A O 1
ATOM 687 N N . ALA A 1 93 ? 2.639 10.190 9.750 1.00 91.69 93 ALA A N 1
ATOM 688 C CA . ALA A 1 93 ? 3.562 9.555 8.811 1.00 91.69 93 ALA A CA 1
ATOM 689 C C . ALA A 1 93 ? 3.104 9.740 7.357 1.00 91.69 93 ALA A C 1
ATOM 691 O O . ALA A 1 93 ? 3.926 10.039 6.488 1.00 91.69 93 ALA A O 1
ATOM 692 N N . LEU A 1 94 ? 1.795 9.654 7.099 1.00 90.69 94 LEU A N 1
ATOM 693 C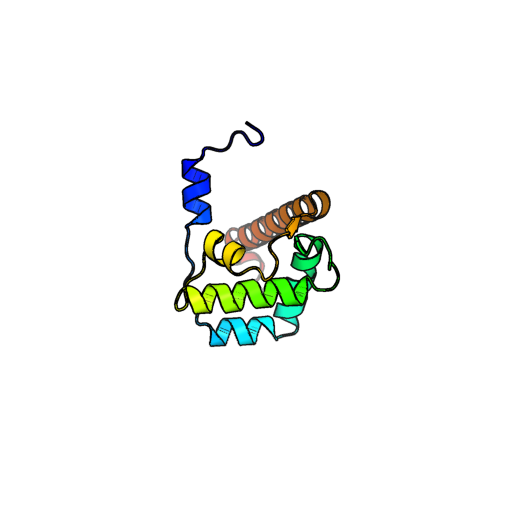 CA . LEU A 1 94 ? 1.202 9.915 5.790 1.00 90.69 94 LEU A CA 1
ATOM 694 C C . LEU A 1 94 ? 1.477 11.350 5.326 1.00 90.69 94 LEU A C 1
ATOM 696 O O . LEU A 1 94 ? 1.918 11.559 4.197 1.00 90.69 94 LEU A O 1
ATOM 700 N N . MET A 1 95 ? 1.283 12.341 6.200 1.00 90.31 95 MET A N 1
ATOM 701 C CA . MET A 1 95 ? 1.574 13.744 5.887 1.00 90.31 95 MET A CA 1
ATOM 702 C C . MET A 1 95 ? 3.062 13.973 5.597 1.00 90.31 95 MET A C 1
ATOM 704 O O . MET A 1 95 ? 3.405 14.725 4.684 1.00 90.31 95 MET A O 1
ATOM 708 N N . GLN A 1 96 ? 3.958 13.326 6.347 1.00 89.75 96 GLN A N 1
ATOM 709 C CA . GLN A 1 96 ? 5.396 13.393 6.079 1.00 89.75 96 GLN A CA 1
ATOM 710 C C . GLN A 1 96 ? 5.758 12.752 4.736 1.00 89.75 96 GLN A C 1
ATOM 712 O O . GLN A 1 96 ? 6.572 13.306 3.996 1.00 89.75 96 GLN A O 1
ATOM 717 N N . LEU A 1 97 ? 5.157 11.606 4.407 1.00 87.12 97 LEU A N 1
ATOM 718 C CA . LEU A 1 97 ? 5.368 10.936 3.128 1.00 87.12 97 LEU A CA 1
ATOM 719 C C . LEU A 1 97 ? 4.867 11.797 1.961 1.00 87.12 97 LEU A C 1
ATOM 721 O O . LEU A 1 97 ? 5.597 11.969 0.988 1.00 87.12 97 LEU A O 1
ATOM 725 N N . ALA A 1 98 ? 3.679 12.395 2.086 1.00 85.75 98 ALA A N 1
ATOM 726 C CA . ALA A 1 98 ? 3.113 13.287 1.077 1.00 85.75 98 ALA A CA 1
ATOM 727 C C . ALA A 1 98 ? 4.029 14.489 0.800 1.00 85.75 98 ALA A C 1
ATOM 729 O O . ALA A 1 98 ? 4.324 14.782 -0.356 1.00 85.75 98 ALA A O 1
ATOM 730 N N . LYS A 1 99 ? 4.560 15.131 1.851 1.00 86.00 99 LYS A N 1
ATOM 731 C CA . LYS A 1 99 ? 5.537 16.225 1.706 1.00 86.00 99 LYS A CA 1
ATOM 732 C C . LYS A 1 99 ? 6.785 15.782 0.938 1.00 86.00 99 LYS A C 1
ATOM 734 O O . LYS A 1 99 ? 7.214 16.477 0.025 1.00 86.00 99 LYS A O 1
ATOM 739 N N . LYS A 1 100 ? 7.342 14.612 1.274 1.00 84.12 100 LYS A N 1
ATOM 740 C CA . LYS A 1 100 ? 8.532 14.067 0.597 1.00 84.12 100 LYS A CA 1
ATOM 741 C C . LYS A 1 100 ? 8.266 13.742 -0.874 1.00 84.12 100 LYS A C 1
ATOM 743 O O . LYS A 1 100 ? 9.125 14.007 -1.707 1.00 84.12 100 LYS A O 1
ATOM 748 N N . ALA A 1 101 ? 7.097 13.188 -1.195 1.00 82.31 101 ALA A N 1
ATOM 749 C CA . ALA A 1 101 ? 6.717 12.879 -2.571 1.00 82.31 101 ALA A CA 1
ATOM 750 C C . ALA A 1 101 ? 6.633 14.147 -3.435 1.00 82.31 101 ALA A C 1
ATOM 752 O O . ALA A 1 101 ? 7.172 14.159 -4.541 1.00 82.31 101 ALA A O 1
ATOM 753 N N . SER A 1 102 ? 6.044 15.226 -2.906 1.00 78.25 102 SER A N 1
ATOM 754 C CA . SER A 1 102 ? 6.005 16.524 -3.589 1.00 78.25 102 SER A CA 1
ATOM 755 C C . SER A 1 102 ? 7.405 17.063 -3.881 1.00 78.25 102 SER A C 1
ATOM 757 O O . SER A 1 102 ? 7.670 17.453 -5.013 1.00 78.25 102 SER A O 1
ATOM 759 N N . SER A 1 103 ? 8.327 17.003 -2.912 1.00 81.50 103 SER A N 1
ATOM 760 C CA . SER A 1 103 ? 9.710 17.463 -3.113 1.00 81.50 103 SER A CA 1
ATOM 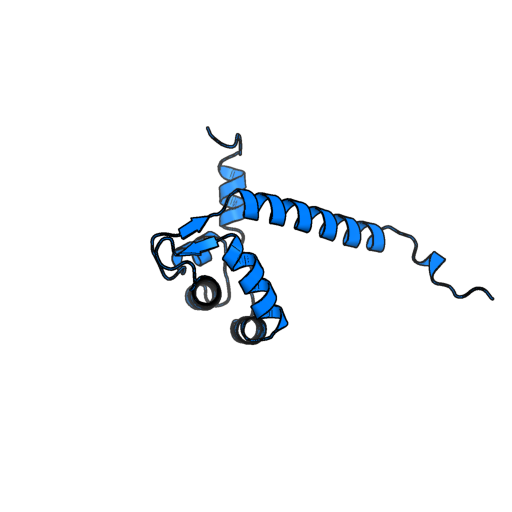761 C C . SER A 1 103 ? 10.467 16.657 -4.175 1.00 81.50 103 SER A C 1
ATOM 763 O O . SER A 1 103 ? 11.262 17.217 -4.923 1.00 81.50 103 SER A O 1
ATOM 765 N N . VAL A 1 104 ? 10.228 15.343 -4.275 1.00 77.44 104 VAL A N 1
ATOM 766 C CA . VAL A 1 104 ? 10.847 14.511 -5.325 1.00 77.44 104 VAL A CA 1
ATOM 767 C C . VAL A 1 104 ? 10.276 14.848 -6.700 1.00 77.44 104 VAL A C 1
ATOM 769 O O . VAL A 1 104 ? 11.038 14.979 -7.654 1.00 77.44 104 VAL A O 1
ATOM 772 N N . ALA A 1 105 ? 8.956 15.006 -6.815 1.00 77.06 105 ALA A N 1
ATOM 773 C CA . ALA A 1 105 ? 8.322 15.388 -8.075 1.00 77.06 105 ALA A CA 1
ATOM 774 C C . ALA A 1 105 ? 8.814 16.761 -8.562 1.00 77.06 105 ALA A C 1
ATOM 776 O O . ALA A 1 105 ? 9.076 16.941 -9.748 1.00 77.06 105 ALA A O 1
ATOM 777 N N . GLU A 1 106 ? 8.993 17.701 -7.635 1.00 75.19 106 GLU A N 1
ATOM 778 C CA . GLU A 1 106 ? 9.545 19.028 -7.901 1.00 75.19 106 GLU A CA 1
ATOM 779 C C . GLU A 1 106 ? 11.004 18.963 -8.369 1.00 75.19 106 GLU A C 1
ATOM 781 O O . GLU A 1 106 ? 11.349 19.608 -9.354 1.00 75.19 106 GLU A O 1
ATOM 786 N N . LEU A 1 107 ? 11.839 18.114 -7.756 1.00 79.94 107 LEU A N 1
ATOM 787 C CA . LEU A 1 107 ? 13.208 17.868 -8.224 1.00 79.94 107 LEU A CA 1
ATOM 788 C C . LEU A 1 107 ? 13.241 17.269 -9.634 1.00 79.94 107 LEU A C 1
ATOM 790 O O . LEU A 1 107 ? 13.976 17.754 -10.488 1.00 79.94 107 LEU A O 1
ATOM 794 N N . VAL A 1 108 ? 12.445 16.228 -9.900 1.00 83.19 108 VAL A N 1
ATOM 795 C CA . VAL A 1 108 ? 12.376 15.603 -11.234 1.00 83.19 108 VAL A CA 1
ATOM 796 C C . VAL A 1 108 ? 11.932 16.623 -12.280 1.00 83.19 108 VAL A C 1
ATOM 798 O O . VAL A 1 108 ? 12.511 16.680 -13.364 1.00 83.19 108 VAL A O 1
ATOM 801 N N . ARG A 1 109 ? 10.945 17.461 -11.948 1.00 80.38 109 ARG A N 1
ATOM 802 C CA . ARG A 1 109 ? 10.479 18.545 -12.812 1.00 80.38 109 ARG A CA 1
ATOM 803 C C . ARG A 1 109 ? 11.569 19.587 -13.051 1.00 80.38 109 ARG A C 1
ATOM 805 O O . ARG A 1 109 ? 11.818 19.916 -14.202 1.00 80.38 109 ARG A O 1
ATOM 812 N N . PHE A 1 110 ? 12.260 20.031 -12.001 1.00 79.44 110 PHE A N 1
ATOM 813 C CA . PHE A 1 110 ? 13.390 20.954 -12.102 1.00 79.44 110 PHE A CA 1
ATOM 814 C C . PHE A 1 110 ? 14.466 20.426 -13.055 1.00 79.44 110 PHE A C 1
ATOM 816 O O . PHE A 1 110 ? 14.864 21.143 -13.960 1.00 79.44 110 PHE A O 1
ATOM 823 N N . PHE A 1 111 ? 14.883 19.162 -12.930 1.00 81.75 111 PHE A N 1
ATOM 824 C CA . PHE A 1 111 ? 15.875 18.575 -13.843 1.00 81.75 111 PHE A CA 1
ATOM 825 C C . PHE A 1 111 ? 15.352 18.344 -15.267 1.00 81.75 111 PHE A C 1
ATOM 827 O O . PHE A 1 111 ? 16.149 18.306 -16.199 1.00 81.75 111 PHE A O 1
ATOM 834 N N . SER A 1 112 ? 14.038 18.181 -15.443 1.00 83.88 112 SER A N 1
ATOM 835 C CA . SER A 1 112 ? 13.417 18.010 -16.764 1.00 83.88 112 SER A CA 1
ATOM 836 C C . SER A 1 112 ? 13.208 19.342 -17.496 1.00 83.88 112 SER A C 1
ATOM 838 O O . SER A 1 112 ? 13.226 19.371 -18.722 1.00 83.88 112 SER A O 1
ATOM 840 N N . GLU A 1 113 ? 12.985 20.433 -16.755 1.00 77.44 113 GLU A N 1
ATOM 841 C CA . GLU A 1 113 ? 12.742 21.784 -17.282 1.00 77.44 113 GLU A CA 1
ATOM 842 C C . GLU A 1 113 ? 14.013 22.659 -17.292 1.00 77.44 113 GLU A C 1
ATOM 844 O O . GLU A 1 113 ? 14.073 23.643 -18.030 1.00 77.44 113 GLU A O 1
ATOM 849 N N . ALA A 1 114 ? 15.041 22.320 -16.505 1.00 71.12 114 ALA A N 1
ATOM 850 C CA . ALA A 1 114 ? 16.327 23.009 -16.531 1.00 71.12 114 ALA A CA 1
ATOM 851 C C . ALA A 1 114 ? 17.077 22.692 -17.840 1.00 71.12 114 ALA A C 1
ATOM 853 O O . ALA A 1 114 ? 17.251 21.517 -18.178 1.00 71.12 114 ALA A O 1
ATOM 854 N N . PRO A 1 115 ? 17.574 23.707 -18.573 1.00 59.47 115 PRO A N 1
ATOM 855 C CA . PRO A 1 115 ? 18.413 23.483 -19.739 1.00 59.47 115 PRO A CA 1
ATOM 856 C C . PRO A 1 115 ? 19.642 22.667 -19.333 1.00 59.47 115 PRO A C 1
ATOM 858 O O . PRO A 1 115 ? 20.419 23.080 -18.472 1.00 59.47 115 PRO A O 1
ATOM 861 N N . LEU A 1 116 ? 19.861 21.531 -19.995 1.00 61.28 116 LEU A N 1
ATOM 862 C CA . LEU A 1 116 ? 21.063 20.703 -19.825 1.00 61.28 116 LEU A CA 1
ATOM 863 C C . LEU A 1 116 ? 22.361 21.423 -20.261 1.00 61.28 116 LEU A C 1
ATOM 865 O O . LEU A 1 116 ? 23.444 20.846 -20.185 1.00 61.28 116 LEU A O 1
ATOM 869 N N . ASP A 1 117 ? 22.280 22.686 -20.694 1.00 57.88 117 ASP A N 1
ATOM 870 C CA . ASP A 1 117 ? 23.414 23.501 -21.140 1.00 57.88 117 ASP A CA 1
ATOM 871 C C . ASP A 1 117 ? 24.437 23.809 -20.035 1.00 57.88 117 ASP A C 1
ATOM 873 O O . ASP A 1 117 ? 25.590 24.098 -20.347 1.00 57.88 117 ASP A O 1
ATOM 877 N N . GLY A 1 118 ? 24.069 23.679 -18.756 1.00 56.16 118 GLY A N 1
ATOM 878 C CA . GLY A 1 118 ? 24.999 23.839 -17.629 1.00 56.16 118 GLY A CA 1
ATOM 879 C C . GLY A 1 118 ? 25.973 22.670 -17.409 1.00 56.16 118 GLY A C 1
ATOM 880 O O . GLY A 1 118 ? 26.839 22.772 -16.546 1.00 56.16 118 GLY A O 1
ATOM 881 N N . LEU A 1 119 ? 25.839 21.561 -18.153 1.00 57.00 119 LEU A N 1
ATOM 882 C CA . LEU A 1 119 ? 26.682 20.359 -18.021 1.00 57.00 119 LEU A CA 1
ATOM 883 C C . LEU A 1 119 ? 27.699 20.183 -19.158 1.00 57.00 119 LEU A C 1
ATOM 885 O O . LEU A 1 119 ? 28.296 19.114 -19.291 1.00 57.00 119 LEU A O 1
ATOM 889 N N . LYS A 1 120 ? 27.937 21.213 -19.978 1.00 59.41 120 LYS A N 1
ATOM 890 C CA . LYS A 1 120 ? 29.133 21.227 -20.827 1.00 59.41 120 LYS A CA 1
ATOM 891 C C . LYS 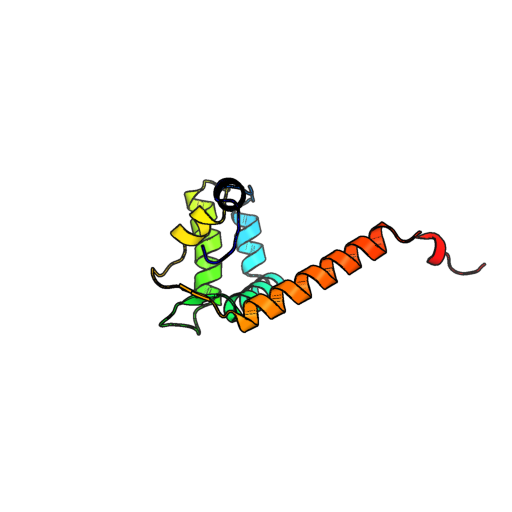A 1 120 ? 30.339 21.534 -19.930 1.00 59.41 120 LYS A C 1
ATOM 893 O O . LYS A 1 120 ? 30.325 22.579 -19.278 1.00 59.41 120 LYS A O 1
ATOM 898 N N . PRO A 1 121 ? 31.370 20.670 -19.856 1.00 52.06 121 PRO A N 1
ATOM 899 C CA . PRO A 1 121 ? 32.628 21.087 -19.253 1.00 52.06 121 PRO A CA 1
ATOM 900 C C . PRO A 1 121 ? 33.122 22.320 -20.020 1.00 52.06 121 PRO A C 1
ATOM 902 O O . PRO A 1 121 ? 33.011 22.367 -21.248 1.00 52.06 121 PRO A O 1
ATOM 905 N N . ALA A 1 122 ? 33.573 23.341 -19.288 1.00 53.44 122 ALA A N 1
ATOM 906 C CA . ALA A 1 122 ? 34.156 24.541 -19.882 1.00 53.44 122 ALA A CA 1
ATOM 907 C C . ALA A 1 122 ? 35.291 24.148 -20.857 1.00 53.44 122 ALA A C 1
ATOM 909 O O . ALA A 1 122 ? 35.969 23.153 -20.583 1.00 53.44 122 ALA A O 1
ATOM 910 N N . PRO A 1 123 ? 35.446 24.867 -21.988 1.00 56.06 123 PRO A N 1
ATOM 911 C CA . PRO A 1 123 ? 36.435 24.545 -23.018 1.00 56.06 123 PRO A CA 1
ATOM 912 C C . PRO A 1 123 ? 37.876 24.571 -22.501 1.00 56.06 123 PRO A C 1
ATOM 914 O O . PRO A 1 123 ? 38.161 25.358 -21.568 1.00 56.06 123 PRO A O 1
#

Foldseek 3Di:
DPPPDDPVVVVCQQPDKDFADLVVLLVCCPDPVNLVVQVLVLVFKAAPVCSVCSSVQQSQLVNQLCVVVVRMHGNVSSLVRRPDPGMDGDPVSVVVVVVVVVVVVVVVVCVVPDPPVVPDDDD

Radius of gyration: 18.09 Å; chains: 1; bounding box: 55×37×39 Å

pLDDT: mean 88.4, std 11.93, range [45.03, 97.12]

Secondary structure (DSSP, 8-state):
-TT---HHHHHHHHH--EE--HHHHHHHHTSHHHHHHHHHHHTTEEETT-GGGHHHHHHHHHHHHHHHTTTEE-HHHHHHTSSSS-EEE-HHHHHHHHHHHHHHHHHHHHHHHS-GGGGSPP-